Protein AF-A0A1I5KNZ2-F1 (afdb_monomer_lite)

Radius of gyration: 18.26 Å; chains: 1; bounding box: 72×24×30 Å

Organism: NCBI:txid587909

Foldseek 3Di:
DDDDDDDDPPPPVPPCPQDDADLQQLLCLLVVDPDPFLVRSLVCLVPPVVVDPSHDPSNSVSLSVLSVQLVVVVPGDDSDSVSSVVSSVVSVVVD

Structure (mmCIF, N/CA/C/O backbone):
data_AF-A0A1I5KNZ2-F1
#
_entry.id   AF-A0A1I5KNZ2-F1
#
loop_
_atom_site.group_PDB
_atom_site.id
_atom_site.type_symbol
_atom_site.label_atom_id
_atom_site.label_alt_id
_atom_site.label_comp_id
_atom_site.label_asym_id
_atom_site.label_entity_id
_atom_site.label_seq_id
_atom_site.pdbx_PDB_ins_code
_atom_site.Cartn_x
_atom_site.Cartn_y
_atom_site.Cartn_z
_atom_site.occupancy
_atom_site.B_iso_or_equiv
_atom_site.auth_seq_id
_atom_site.auth_comp_id
_atom_site.auth_asym_id
_atom_site.auth_atom_id
_atom_site.pdbx_PDB_model_num
ATOM 1 N N . MET A 1 1 ? 62.990 4.465 -2.225 1.00 45.78 1 MET A N 1
ATOM 2 C CA . MET A 1 1 ? 61.826 5.171 -2.797 1.00 45.78 1 MET A CA 1
ATOM 3 C C . MET A 1 1 ? 60.585 4.552 -2.191 1.00 45.78 1 MET A C 1
ATOM 5 O O . MET A 1 1 ? 60.236 3.430 -2.526 1.00 45.78 1 MET A O 1
ATOM 9 N N . THR A 1 2 ? 60.034 5.240 -1.202 1.00 49.09 2 THR A N 1
ATOM 10 C CA . THR A 1 2 ? 58.873 4.838 -0.408 1.00 49.09 2 THR A CA 1
ATOM 11 C C . THR A 1 2 ? 57.612 5.150 -1.210 1.00 49.09 2 THR A C 1
ATOM 13 O O . THR A 1 2 ? 57.443 6.286 -1.644 1.00 49.09 2 THR A O 1
ATOM 16 N N . ALA A 1 3 ? 56.751 4.161 -1.437 1.00 49.34 3 ALA A N 1
ATOM 17 C CA . ALA A 1 3 ? 55.423 4.378 -2.002 1.00 49.34 3 ALA A CA 1
ATOM 18 C C . ALA A 1 3 ? 54.381 4.055 -0.929 1.00 49.34 3 ALA A C 1
ATOM 20 O O . ALA A 1 3 ? 53.810 2.970 -0.889 1.00 49.34 3 ALA A O 1
ATOM 21 N N . GLU A 1 4 ? 54.170 5.019 -0.039 1.00 53.41 4 GLU A N 1
ATOM 22 C CA . GLU A 1 4 ? 52.960 5.118 0.767 1.00 53.41 4 GLU A CA 1
ATOM 23 C C . GLU A 1 4 ? 51.831 5.631 -0.131 1.00 53.41 4 GLU A C 1
ATOM 25 O O . GLU A 1 4 ? 51.886 6.772 -0.590 1.00 53.41 4 GLU A O 1
ATOM 30 N N . ARG A 1 5 ? 50.815 4.797 -0.387 1.00 50.25 5 ARG A N 1
ATOM 31 C CA . ARG A 1 5 ? 49.459 5.223 -0.771 1.00 50.25 5 ARG A CA 1
ATOM 32 C C . ARG A 1 5 ? 48.429 4.194 -0.294 1.00 50.25 5 ARG A C 1
ATOM 34 O O . ARG A 1 5 ? 47.985 3.345 -1.056 1.00 50.25 5 ARG A O 1
ATOM 41 N N . GLU A 1 6 ? 48.026 4.305 0.963 1.00 65.50 6 GLU A N 1
ATOM 42 C CA . GLU A 1 6 ? 46.661 3.957 1.397 1.00 65.50 6 GLU A CA 1
ATOM 43 C C . GLU A 1 6 ? 45.812 5.259 1.355 1.00 65.50 6 GLU A C 1
ATOM 45 O O . GLU A 1 6 ? 46.435 6.325 1.315 1.00 65.50 6 GLU A O 1
ATOM 50 N N . PRO A 1 7 ? 44.452 5.281 1.365 1.00 52.75 7 PRO A N 1
ATOM 51 C CA . PRO A 1 7 ? 43.541 4.221 1.815 1.00 52.75 7 PRO A CA 1
ATOM 52 C C . PRO A 1 7 ? 42.210 4.058 1.023 1.00 52.75 7 PRO A C 1
ATOM 54 O O . PRO A 1 7 ? 41.754 4.922 0.281 1.00 52.75 7 PRO A O 1
ATOM 57 N N . GLY A 1 8 ? 41.500 2.957 1.290 1.00 46.69 8 GLY A N 1
ATOM 58 C CA . GLY A 1 8 ? 40.038 3.003 1.423 1.00 46.69 8 GLY A CA 1
ATOM 59 C C . GLY A 1 8 ? 39.184 2.998 0.151 1.00 46.69 8 GLY A C 1
ATOM 60 O O . GLY A 1 8 ? 38.426 3.929 -0.085 1.00 46.69 8 GLY A O 1
ATOM 61 N N . THR A 1 9 ? 39.124 1.873 -0.569 1.00 52.22 9 THR A N 1
ATOM 62 C CA . THR A 1 9 ? 37.876 1.515 -1.287 1.00 52.22 9 THR A CA 1
ATOM 63 C C . THR A 1 9 ? 37.053 0.526 -0.465 1.00 52.22 9 THR A C 1
ATOM 65 O O . THR A 1 9 ? 36.428 -0.394 -0.975 1.00 52.22 9 THR A O 1
ATOM 68 N N . GLY A 1 10 ? 36.996 0.757 0.846 1.00 46.19 10 GLY A N 1
ATOM 69 C CA . GLY A 1 10 ? 35.858 0.336 1.644 1.00 46.19 10 GLY A CA 1
ATOM 70 C C . GLY A 1 10 ? 34.673 1.222 1.279 1.00 46.19 10 GLY A C 1
ATOM 71 O O . GLY A 1 10 ? 34.231 2.022 2.102 1.00 46.19 10 GLY A O 1
ATOM 72 N N . ARG A 1 11 ? 34.136 1.095 0.054 1.00 47.50 11 ARG A N 1
ATOM 73 C CA . ARG A 1 11 ? 32.727 1.426 -0.154 1.00 47.50 11 ARG A CA 1
ATOM 74 C C . ARG A 1 11 ? 31.981 0.430 0.721 1.00 47.50 11 ARG A C 1
ATOM 76 O O . ARG A 1 11 ? 31.580 -0.634 0.263 1.00 47.50 11 ARG A O 1
ATOM 83 N N . ARG A 1 12 ? 31.802 0.780 2.004 1.00 48.12 12 ARG A N 1
ATOM 84 C CA . ARG A 1 12 ? 30.612 0.377 2.747 1.00 48.12 12 ARG A CA 1
ATOM 85 C C . ARG A 1 12 ? 29.500 0.488 1.711 1.00 48.12 12 ARG A C 1
ATOM 87 O O . ARG A 1 12 ? 29.402 1.574 1.125 1.00 48.12 12 ARG A O 1
ATOM 94 N N . PRO A 1 13 ? 28.720 -0.569 1.414 1.00 47.31 13 PRO A N 1
ATOM 95 C CA . PRO A 1 13 ? 27.463 -0.311 0.745 1.00 47.31 13 PRO A CA 1
ATOM 96 C C . PRO A 1 13 ? 26.852 0.780 1.608 1.00 47.31 13 PRO A C 1
ATOM 98 O O . PRO A 1 13 ? 26.728 0.595 2.826 1.00 47.31 13 PRO A O 1
ATOM 101 N N . ALA A 1 14 ? 26.664 1.972 1.021 1.00 46.66 14 ALA A N 1
ATOM 102 C CA . ALA A 1 14 ? 25.889 3.017 1.660 1.00 46.66 14 ALA A CA 1
ATOM 103 C C . ALA A 1 14 ? 24.725 2.249 2.253 1.00 46.66 14 ALA A C 1
ATOM 105 O O . ALA A 1 14 ? 24.135 1.456 1.513 1.00 46.66 14 ALA A O 1
ATOM 106 N N . ARG A 1 15 ? 24.548 2.306 3.582 1.00 41.59 15 ARG A N 1
ATOM 107 C CA . ARG A 1 15 ? 23.395 1.695 4.237 1.00 41.59 15 ARG A CA 1
ATOM 108 C C . ARG A 1 15 ? 22.230 2.306 3.489 1.00 41.59 15 ARG A C 1
ATOM 110 O O . ARG A 1 15 ? 21.894 3.456 3.761 1.00 41.59 15 ARG A O 1
ATOM 117 N N . ARG A 1 16 ? 21.772 1.630 2.431 1.00 42.59 16 ARG A N 1
ATOM 118 C CA . ARG A 1 16 ? 20.750 2.169 1.564 1.00 42.59 16 ARG A CA 1
ATOM 119 C C . ARG A 1 16 ? 19.615 2.319 2.558 1.00 42.59 16 ARG A C 1
ATOM 121 O O . ARG A 1 16 ? 19.339 1.343 3.272 1.00 42.59 16 ARG A O 1
ATOM 128 N N . PRO A 1 17 ? 19.075 3.535 2.736 1.00 45.62 17 PRO A N 1
ATOM 129 C CA . PRO A 1 17 ? 17.847 3.653 3.499 1.00 45.62 17 PRO A CA 1
ATOM 130 C C . PRO A 1 17 ? 16.906 2.564 2.963 1.00 45.62 17 PRO A C 1
ATOM 132 O O . PRO A 1 17 ? 16.977 2.279 1.761 1.00 45.62 17 PRO A O 1
ATOM 135 N N . PRO A 1 18 ? 16.162 1.860 3.839 1.00 50.97 18 PRO A N 1
ATOM 136 C CA . PRO A 1 18 ? 15.326 0.739 3.418 1.00 50.97 18 PRO A CA 1
ATOM 137 C C . PRO A 1 18 ? 14.550 1.189 2.187 1.00 50.97 18 PRO A C 1
ATOM 139 O O . PRO A 1 18 ? 13.908 2.236 2.262 1.00 50.97 18 PRO A O 1
ATOM 142 N N . ALA A 1 19 ? 14.779 0.475 1.079 1.00 56.16 19 ALA A N 1
ATOM 143 C CA . ALA A 1 19 ? 14.519 0.901 -0.290 1.00 56.16 19 ALA A CA 1
ATOM 144 C C . ALA A 1 19 ? 13.368 1.906 -0.379 1.00 56.16 19 ALA A C 1
ATOM 146 O O . ALA A 1 19 ? 12.208 1.547 -0.177 1.00 56.16 19 ALA A O 1
ATOM 147 N N . ASP A 1 20 ? 13.711 3.173 -0.616 1.00 67.88 20 ASP A N 1
ATOM 148 C CA . ASP A 1 20 ? 12.723 4.216 -0.856 1.00 67.88 20 ASP A CA 1
ATOM 149 C C . ASP A 1 20 ? 12.004 3.861 -2.160 1.00 67.88 20 ASP A C 1
ATOM 151 O O . ASP A 1 20 ? 12.592 3.913 -3.240 1.00 67.88 20 ASP A O 1
ATOM 155 N N . TYR A 1 21 ? 10.752 3.427 -2.040 1.00 80.44 21 TYR A N 1
ATOM 156 C CA . TYR A 1 21 ? 9.858 3.232 -3.170 1.00 80.44 21 TYR A CA 1
ATOM 157 C C . TYR A 1 21 ? 9.238 4.574 -3.547 1.00 80.44 21 TYR A C 1
ATOM 159 O O . TYR A 1 21 ? 8.805 5.355 -2.695 1.00 80.44 21 TYR A O 1
ATOM 167 N N . GLY A 1 22 ? 9.220 4.870 -4.842 1.00 81.88 22 GLY A N 1
ATOM 168 C CA . GLY A 1 22 ? 8.713 6.142 -5.340 1.00 81.88 22 GLY A CA 1
ATOM 169 C C . GLY A 1 22 ? 7.184 6.234 -5.323 1.00 81.88 22 GLY A C 1
ATOM 170 O O . GLY A 1 22 ? 6.466 5.233 -5.310 1.00 81.88 22 GLY A O 1
ATOM 171 N N . ARG A 1 23 ? 6.659 7.463 -5.455 1.00 83.81 23 ARG A N 1
ATOM 172 C CA . ARG A 1 23 ? 5.226 7.690 -5.750 1.00 83.81 23 ARG A CA 1
ATOM 173 C C . ARG A 1 23 ? 4.770 6.976 -7.028 1.00 83.81 23 ARG A C 1
ATOM 175 O O . ARG A 1 23 ? 3.606 6.601 -7.114 1.00 83.81 23 ARG A O 1
ATOM 182 N N . ALA A 1 24 ? 5.665 6.800 -8.003 1.00 86.19 24 ALA A N 1
ATOM 183 C CA . ALA A 1 24 ? 5.378 6.056 -9.228 1.00 86.19 24 ALA A CA 1
ATOM 184 C C . ALA A 1 24 ? 5.011 4.598 -8.918 1.00 86.19 24 ALA A C 1
ATOM 186 O O . ALA A 1 24 ? 3.966 4.136 -9.357 1.00 86.19 24 ALA A O 1
ATOM 187 N N . THR A 1 25 ? 5.799 3.934 -8.072 1.00 88.00 25 THR A N 1
ATOM 188 C CA . THR A 1 25 ? 5.577 2.553 -7.627 1.00 88.00 25 THR A CA 1
ATOM 189 C C . THR A 1 25 ? 4.281 2.412 -6.837 1.00 88.00 25 THR A C 1
ATOM 191 O O . THR A 1 25 ? 3.492 1.512 -7.101 1.00 88.00 25 THR A O 1
ATOM 194 N N . ILE A 1 26 ? 4.003 3.346 -5.919 1.00 88.31 26 ILE A N 1
ATOM 195 C CA . ILE A 1 26 ? 2.726 3.383 -5.184 1.00 88.31 26 ILE A CA 1
ATOM 196 C C . ILE A 1 26 ? 1.550 3.481 -6.154 1.00 88.31 26 ILE A C 1
ATOM 198 O O . ILE A 1 26 ? 0.600 2.709 -6.065 1.00 88.31 26 ILE A O 1
ATOM 202 N N . ARG A 1 27 ? 1.618 4.429 -7.093 1.00 89.31 27 ARG A N 1
ATOM 203 C CA . ARG A 1 27 ? 0.560 4.636 -8.077 1.00 89.31 27 ARG A CA 1
ATOM 204 C C . ARG A 1 27 ? 0.383 3.407 -8.960 1.00 89.31 27 ARG A C 1
ATOM 206 O O . ARG A 1 27 ? -0.755 3.016 -9.169 1.00 89.31 27 ARG A O 1
ATOM 213 N N . HIS A 1 28 ? 1.476 2.798 -9.417 1.00 90.12 28 HIS A N 1
ATOM 214 C CA . HIS A 1 28 ? 1.455 1.574 -10.215 1.00 90.12 28 HIS A CA 1
ATOM 215 C C . HIS A 1 28 ? 0.731 0.444 -9.488 1.00 90.12 28 HIS A C 1
ATOM 217 O O . HIS A 1 28 ? -0.232 -0.108 -10.013 1.00 90.12 28 HIS A O 1
ATOM 223 N N . VAL A 1 29 ? 1.117 0.175 -8.237 1.00 88.69 29 VAL A N 1
ATOM 224 C CA . VAL A 1 29 ? 0.467 -0.841 -7.402 1.00 88.69 29 VAL A CA 1
ATOM 225 C C . VAL A 1 29 ? -1.011 -0.522 -7.216 1.00 88.69 29 VAL A C 1
ATOM 227 O O . VAL A 1 29 ? -1.847 -1.393 -7.410 1.00 88.69 29 VAL A O 1
ATOM 230 N N . LEU A 1 30 ? -1.373 0.723 -6.907 1.00 89.25 30 LEU A N 1
ATOM 231 C CA . LEU A 1 30 ? -2.776 1.126 -6.769 1.00 89.25 30 LEU A CA 1
ATOM 232 C C . LEU A 1 30 ? -3.575 0.998 -8.073 1.00 89.25 30 LEU A C 1
ATOM 234 O O . LEU A 1 30 ? -4.767 0.722 -8.020 1.00 89.25 30 LEU A O 1
ATOM 238 N N . THR A 1 31 ? -2.943 1.165 -9.236 1.00 89.19 31 THR A N 1
ATOM 239 C CA . THR A 1 31 ? -3.592 0.961 -10.539 1.00 89.19 31 THR A CA 1
ATOM 240 C C . THR A 1 31 ? -3.616 -0.497 -10.993 1.00 89.19 31 THR A C 1
ATOM 242 O O . THR A 1 31 ? -4.442 -0.846 -11.832 1.00 89.19 31 THR A O 1
ATOM 245 N N . ALA A 1 32 ? -2.749 -1.351 -10.445 1.00 87.50 32 ALA A N 1
ATOM 246 C CA . ALA A 1 32 ? -2.657 -2.761 -10.815 1.00 87.50 32 ALA A CA 1
ATOM 247 C C . ALA A 1 32 ? -3.854 -3.596 -10.322 1.00 87.50 32 ALA A C 1
ATOM 249 O O . ALA A 1 32 ? -4.089 -4.689 -10.838 1.00 87.50 32 ALA A O 1
ATOM 250 N N . GLY A 1 33 ? -4.635 -3.092 -9.361 1.00 83.88 33 GLY A N 1
ATOM 251 C CA . GLY A 1 33 ? -5.817 -3.784 -8.859 1.00 83.88 33 GLY A CA 1
ATOM 252 C C . GLY A 1 33 ? -6.746 -2.902 -8.030 1.00 83.88 33 GLY A C 1
ATOM 253 O O . GLY A 1 33 ? -6.340 -1.908 -7.435 1.00 83.88 33 GLY A O 1
ATOM 254 N N . ALA A 1 34 ? -8.022 -3.285 -7.979 1.00 84.12 34 ALA A N 1
ATOM 255 C CA . ALA A 1 34 ? -9.035 -2.641 -7.145 1.00 84.12 34 ALA A CA 1
ATOM 256 C C . ALA A 1 34 ? -9.020 -3.234 -5.727 1.00 84.12 34 ALA A C 1
ATOM 258 O O . ALA A 1 34 ? -9.936 -3.954 -5.322 1.00 84.12 34 ALA A O 1
ATOM 259 N N . TRP A 1 35 ? -7.950 -2.944 -4.990 1.00 90.38 35 TRP A N 1
ATOM 260 C CA . TRP A 1 35 ? -7.701 -3.503 -3.664 1.00 90.38 35 TRP A CA 1
ATOM 261 C C . TRP A 1 35 ? -8.834 -3.184 -2.687 1.00 90.38 35 TRP A C 1
ATOM 263 O O . TRP A 1 35 ? -9.237 -2.028 -2.546 1.00 90.38 35 TRP A O 1
ATOM 273 N N . GLN A 1 36 ? -9.321 -4.201 -1.979 1.00 87.94 36 GLN A N 1
ATOM 274 C CA . GLN A 1 36 ? -10.357 -4.034 -0.948 1.00 87.94 36 GLN A CA 1
ATOM 275 C C . GLN A 1 36 ? -9.776 -3.744 0.445 1.00 87.94 36 GLN A C 1
ATOM 277 O O . GLN A 1 36 ? -10.507 -3.402 1.373 1.00 87.94 36 GLN A O 1
ATOM 282 N N . GLY A 1 37 ? -8.462 -3.894 0.613 1.00 90.31 37 GLY A N 1
ATOM 283 C CA . GLY A 1 37 ? -7.784 -3.723 1.889 1.00 90.31 37 GLY A CA 1
ATOM 284 C C . GLY A 1 37 ? -6.298 -4.059 1.813 1.00 90.31 37 GLY A C 1
ATOM 285 O O . GLY A 1 37 ? -5.793 -4.509 0.782 1.00 90.31 37 GLY A O 1
ATOM 286 N N . TRP A 1 38 ? -5.606 -3.894 2.945 1.00 90.38 38 TRP A N 1
ATOM 287 C CA . TRP A 1 38 ? -4.182 -4.222 3.062 1.00 90.38 38 TRP A CA 1
ATOM 288 C C . TRP A 1 38 ? -3.881 -5.685 2.731 1.00 90.38 38 TRP A C 1
ATOM 290 O O . TRP A 1 38 ? -2.876 -5.952 2.086 1.00 90.38 38 TRP A O 1
ATOM 300 N N . ASP A 1 39 ? -4.733 -6.622 3.155 1.00 90.62 39 ASP A N 1
ATOM 301 C CA . ASP A 1 39 ? -4.502 -8.061 2.970 1.00 90.62 39 ASP A CA 1
ATOM 302 C C . ASP A 1 39 ? -4.468 -8.458 1.486 1.00 90.62 39 ASP A C 1
ATOM 304 O O . ASP A 1 39 ? -3.509 -9.078 1.028 1.00 90.62 39 ASP A O 1
ATOM 308 N N . ASP A 1 40 ? -5.454 -7.986 0.722 1.00 91.00 40 ASP A N 1
ATOM 309 C CA . ASP A 1 40 ? -5.590 -8.226 -0.717 1.00 91.00 40 ASP A CA 1
ATOM 310 C C . ASP A 1 40 ? -4.396 -7.654 -1.504 1.00 91.00 40 ASP A C 1
ATOM 312 O O . ASP A 1 40 ? -3.750 -8.351 -2.293 1.00 91.00 40 ASP A O 1
ATOM 316 N N . MET A 1 41 ? -4.002 -6.412 -1.196 1.00 90.88 41 MET A N 1
ATOM 317 C CA . MET A 1 41 ? -2.809 -5.800 -1.784 1.00 90.88 41 MET A CA 1
ATOM 318 C C . MET A 1 41 ? -1.528 -6.548 -1.390 1.00 90.88 41 MET A C 1
ATOM 320 O O . MET A 1 41 ? -0.673 -6.806 -2.236 1.00 90.88 41 MET A O 1
ATOM 324 N N . LEU A 1 42 ? -1.359 -6.905 -0.115 1.00 91.44 42 LEU A N 1
ATOM 325 C CA . LEU A 1 42 ? -0.175 -7.618 0.370 1.00 91.44 42 LEU A CA 1
ATOM 326 C C . LEU A 1 42 ? -0.056 -9.007 -0.252 1.00 91.44 42 LEU A C 1
ATOM 328 O O . LEU A 1 42 ? 1.059 -9.444 -0.551 1.00 91.44 42 LEU A O 1
ATOM 332 N N . GLN A 1 43 ? -1.175 -9.694 -0.470 1.00 91.62 43 GLN A N 1
ATOM 333 C CA . GLN A 1 43 ? -1.210 -10.948 -1.204 1.00 91.62 43 GLN A CA 1
ATOM 334 C C . GLN A 1 43 ? -0.715 -10.740 -2.637 1.00 91.62 43 GLN A C 1
ATOM 336 O O . GLN A 1 43 ? 0.196 -11.450 -3.066 1.00 91.62 43 GLN A O 1
ATOM 341 N N . TRP A 1 44 ? -1.218 -9.728 -3.347 1.00 91.25 44 TRP A N 1
ATOM 342 C CA . TRP A 1 44 ? -0.756 -9.425 -4.701 1.00 91.25 44 TRP A CA 1
ATOM 343 C C . TRP A 1 44 ? 0.727 -9.035 -4.750 1.00 91.25 44 TRP A C 1
ATOM 345 O O . TRP A 1 44 ? 1.467 -9.547 -5.589 1.00 91.25 44 TRP A O 1
ATOM 355 N N . LEU A 1 45 ? 1.208 -8.215 -3.810 1.00 89.75 45 LEU A N 1
ATOM 356 C CA . LEU A 1 45 ? 2.624 -7.841 -3.699 1.00 89.75 45 LEU A CA 1
ATOM 357 C C . LEU A 1 45 ? 3.528 -9.056 -3.435 1.00 89.75 45 LEU A C 1
ATOM 359 O O . LEU A 1 45 ? 4.711 -9.035 -3.768 1.00 89.75 45 LEU A O 1
ATOM 363 N N . ARG A 1 46 ? 2.993 -10.125 -2.833 1.00 89.31 46 ARG A N 1
ATOM 364 C CA . ARG A 1 46 ? 3.713 -11.384 -2.593 1.00 89.31 46 ARG A CA 1
ATOM 365 C C . ARG A 1 46 ? 3.738 -12.290 -3.822 1.00 89.31 46 ARG A C 1
ATOM 367 O O . ARG A 1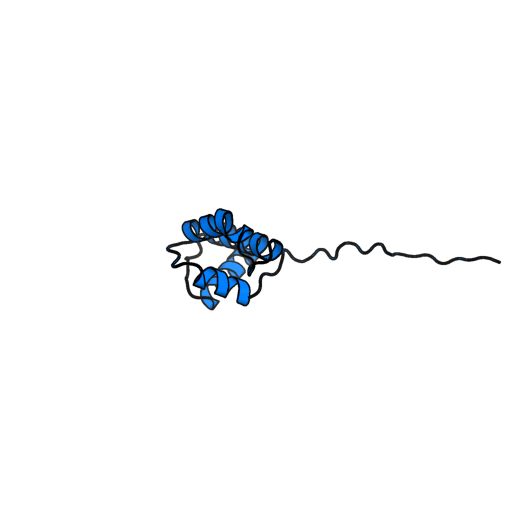 46 ? 4.765 -12.919 -4.060 1.00 89.31 46 ARG A O 1
ATOM 374 N N . THR A 1 47 ? 2.637 -12.383 -4.564 1.00 89.50 47 THR A N 1
ATOM 375 C CA . THR A 1 47 ? 2.491 -13.337 -5.677 1.00 89.50 47 THR A CA 1
ATOM 376 C C . THR A 1 47 ? 2.838 -12.733 -7.035 1.00 89.50 47 THR A C 1
ATOM 378 O O . THR A 1 47 ? 3.553 -13.350 -7.820 1.00 89.50 47 THR A O 1
ATOM 381 N N . ASN A 1 48 ? 2.349 -11.527 -7.313 1.00 87.06 48 ASN A N 1
ATOM 382 C CA . ASN A 1 48 ? 2.458 -10.862 -8.611 1.00 87.06 48 ASN A CA 1
ATOM 383 C C . ASN A 1 48 ? 3.555 -9.799 -8.625 1.00 87.06 48 ASN A C 1
ATOM 385 O O . ASN A 1 48 ? 4.284 -9.719 -9.604 1.00 87.06 48 ASN A O 1
ATOM 389 N N . GLY A 1 49 ? 3.742 -9.063 -7.525 1.00 85.50 49 GLY A N 1
ATOM 390 C CA . GLY A 1 49 ? 4.770 -8.021 -7.414 1.00 85.50 49 GLY A CA 1
ATOM 391 C C . GLY A 1 49 ? 6.181 -8.432 -7.877 1.00 85.50 49 GLY A C 1
ATOM 392 O O . GLY A 1 49 ? 6.806 -7.659 -8.592 1.00 85.50 49 GLY A O 1
ATOM 393 N N . PRO A 1 50 ? 6.705 -9.635 -7.549 1.00 86.81 50 PRO A N 1
ATOM 394 C CA . PRO A 1 50 ? 8.032 -10.064 -8.008 1.00 86.81 50 PRO A CA 1
ATOM 395 C C . PRO A 1 50 ? 8.118 -10.359 -9.511 1.00 86.81 50 PRO A C 1
ATOM 397 O O . PRO A 1 50 ? 9.218 -10.432 -10.051 1.00 86.81 50 PRO A O 1
ATOM 400 N N . ASN A 1 51 ? 6.973 -10.592 -10.156 1.00 87.38 51 ASN A N 1
ATOM 401 C CA . ASN A 1 51 ? 6.857 -10.848 -11.590 1.00 87.38 51 ASN A CA 1
ATOM 402 C C . ASN A 1 51 ? 6.531 -9.567 -12.376 1.00 87.38 51 ASN A C 1
ATOM 404 O O . ASN A 1 51 ? 6.476 -9.612 -13.603 1.00 87.38 51 ASN A O 1
ATOM 408 N N . ASP A 1 52 ? 6.298 -8.449 -11.685 1.00 85.69 52 ASP A N 1
ATOM 409 C CA . ASP A 1 52 ? 5.967 -7.170 -12.296 1.00 85.69 52 ASP A CA 1
ATOM 410 C C . ASP A 1 52 ? 7.258 -6.457 -12.748 1.00 85.69 52 ASP A C 1
ATOM 412 O O . ASP A 1 52 ? 8.103 -6.133 -11.909 1.00 85.69 52 ASP A O 1
ATOM 416 N N . PRO A 1 53 ? 7.456 -6.223 -14.059 1.00 85.19 53 PRO A N 1
ATOM 417 C CA . PRO A 1 53 ? 8.664 -5.578 -14.568 1.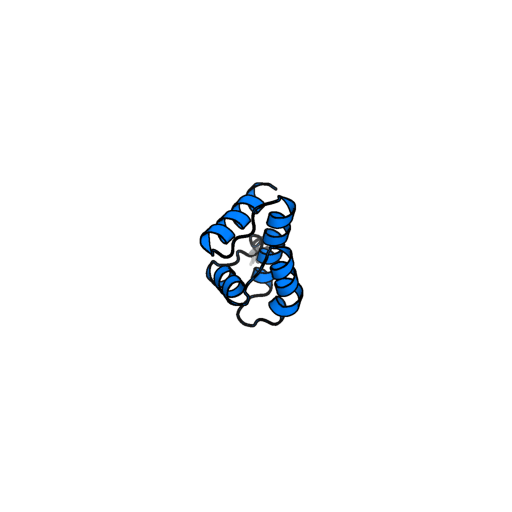00 85.19 53 PRO A CA 1
ATOM 418 C C . PRO A 1 53 ? 8.728 -4.078 -14.248 1.00 85.19 53 PRO A C 1
ATOM 420 O O . PRO A 1 53 ? 9.803 -3.488 -14.362 1.00 85.19 53 PRO A O 1
ATOM 423 N N . GLU A 1 54 ? 7.611 -3.454 -13.868 1.00 85.12 54 GLU A N 1
ATOM 424 C CA . GLU A 1 54 ? 7.545 -2.032 -13.523 1.00 85.12 54 GLU A CA 1
ATOM 425 C C . GLU A 1 54 ? 7.879 -1.775 -12.049 1.00 85.12 54 GLU A C 1
ATOM 427 O O . GLU A 1 54 ? 8.141 -0.634 -11.664 1.00 85.12 54 GLU A O 1
ATOM 432 N N . ILE A 1 55 ? 7.931 -2.826 -11.220 1.00 84.88 55 ILE A N 1
ATOM 433 C CA . ILE A 1 55 ? 8.290 -2.728 -9.806 1.00 84.88 55 ILE A CA 1
ATOM 434 C C . ILE A 1 55 ? 9.679 -3.315 -9.575 1.00 84.88 55 ILE A C 1
ATOM 436 O O . ILE A 1 55 ? 9.929 -4.511 -9.718 1.00 84.88 55 ILE A O 1
ATOM 440 N N . ASN A 1 56 ? 10.595 -2.480 -9.098 1.00 86.19 56 ASN A N 1
ATOM 441 C CA . ASN A 1 56 ? 11.908 -2.949 -8.688 1.00 86.19 56 ASN A CA 1
ATOM 442 C C . ASN A 1 56 ? 11.793 -3.834 -7.422 1.00 86.19 56 ASN A C 1
ATOM 444 O O . ASN A 1 56 ? 11.151 -3.423 -6.451 1.00 86.19 56 ASN A O 1
ATOM 448 N N . PRO A 1 57 ? 12.439 -5.013 -7.346 1.00 84.00 57 PRO A N 1
ATOM 449 C CA . PRO A 1 57 ? 12.362 -5.902 -6.179 1.00 84.00 57 PRO A CA 1
ATOM 450 C C . PRO A 1 57 ? 12.764 -5.261 -4.841 1.00 84.00 57 PRO A C 1
ATOM 452 O O . PRO A 1 57 ? 12.249 -5.661 -3.794 1.00 84.00 57 PRO A O 1
ATOM 455 N N . ASP A 1 58 ? 13.669 -4.278 -4.847 1.00 85.12 58 ASP A N 1
ATOM 456 C CA . ASP A 1 58 ? 14.015 -3.507 -3.644 1.00 85.12 58 ASP A CA 1
ATOM 457 C C . ASP A 1 58 ? 12.821 -2.651 -3.186 1.00 85.12 58 ASP A C 1
ATOM 459 O O . ASP A 1 58 ? 12.419 -2.719 -2.023 1.00 85.12 58 ASP A O 1
ATOM 463 N N . GLU A 1 59 ? 12.193 -1.921 -4.113 1.00 87.12 59 GLU A N 1
ATOM 464 C CA . GLU A 1 59 ? 11.005 -1.100 -3.847 1.00 87.12 59 GLU A CA 1
ATOM 465 C C . GLU A 1 59 ? 9.818 -1.952 -3.400 1.00 87.12 59 GLU A C 1
ATOM 467 O O . GLU A 1 59 ? 9.145 -1.602 -2.433 1.00 87.12 59 GLU A O 1
ATOM 472 N N . LEU A 1 60 ? 9.610 -3.110 -4.032 1.00 88.31 60 LEU A N 1
ATOM 473 C CA . LEU A 1 60 ? 8.583 -4.072 -3.641 1.00 88.31 60 LEU A CA 1
ATOM 474 C C . LEU A 1 60 ? 8.742 -4.498 -2.178 1.00 88.31 60 LEU A C 1
ATOM 476 O O . LEU A 1 60 ? 7.767 -4.545 -1.429 1.00 88.31 60 LEU A O 1
ATOM 480 N N . ARG A 1 61 ? 9.973 -4.816 -1.758 1.00 87.25 61 ARG A N 1
ATOM 481 C CA . ARG A 1 61 ? 10.263 -5.212 -0.373 1.00 87.25 61 ARG A CA 1
ATOM 482 C C . ARG A 1 61 ? 9.999 -4.074 0.603 1.00 87.25 61 ARG A C 1
ATOM 484 O O . ARG A 1 61 ? 9.401 -4.330 1.646 1.00 87.25 61 ARG A O 1
ATOM 491 N N .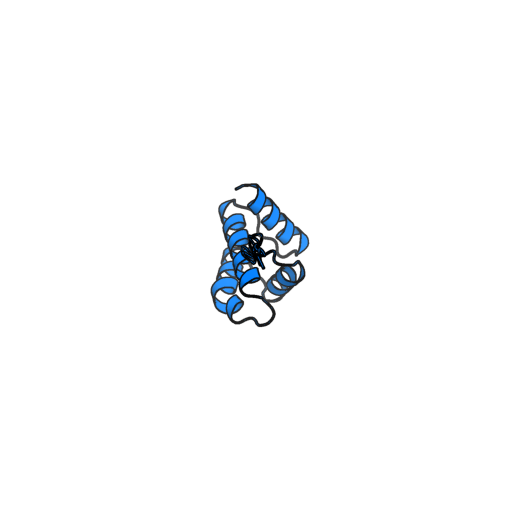 GLY A 1 62 ? 10.427 -2.854 0.276 1.00 87.94 62 GLY A N 1
ATOM 492 C CA . GLY A 1 62 ? 10.180 -1.671 1.102 1.00 87.94 62 GLY A CA 1
ATOM 493 C C . GLY A 1 62 ? 8.686 -1.386 1.248 1.00 87.94 62 GLY A C 1
ATOM 494 O O . GLY A 1 62 ? 8.179 -1.280 2.364 1.00 87.94 62 GLY A O 1
ATOM 495 N N . LEU A 1 63 ? 7.970 -1.367 0.124 1.00 88.25 63 LEU A N 1
ATOM 496 C CA . LEU A 1 63 ? 6.537 -1.108 0.067 1.00 88.25 63 LEU A CA 1
ATOM 497 C C . LEU A 1 63 ? 5.752 -2.151 0.856 1.00 88.25 63 LEU A C 1
ATOM 499 O O . LEU A 1 63 ? 4.902 -1.812 1.674 1.00 88.25 63 LEU A O 1
ATOM 503 N N . ARG A 1 64 ? 6.075 -3.430 0.654 1.00 89.88 64 ARG A N 1
ATOM 504 C CA . ARG A 1 64 ? 5.452 -4.533 1.380 1.00 89.88 64 ARG A CA 1
ATOM 505 C C . ARG A 1 64 ? 5.706 -4.423 2.883 1.00 89.88 64 ARG A C 1
ATOM 507 O O . ARG A 1 64 ? 4.768 -4.582 3.653 1.00 89.88 64 ARG A O 1
ATOM 514 N N . GLN A 1 65 ? 6.936 -4.136 3.315 1.00 89.12 65 GLN A N 1
ATOM 515 C CA . GLN A 1 65 ? 7.240 -3.977 4.741 1.00 89.12 65 GLN A CA 1
ATOM 516 C C . GLN A 1 65 ? 6.447 -2.835 5.376 1.00 89.12 65 GLN A C 1
ATOM 518 O O . GLN A 1 65 ? 5.909 -3.008 6.471 1.00 89.12 65 GLN A O 1
ATOM 523 N N . ASP A 1 66 ? 6.366 -1.687 4.707 1.00 88.12 66 ASP A N 1
ATOM 524 C CA . ASP A 1 66 ? 5.623 -0.539 5.222 1.00 88.12 66 ASP A CA 1
ATOM 525 C C . ASP A 1 66 ? 4.105 -0.796 5.193 1.00 88.12 66 ASP A C 1
ATOM 527 O O . ASP A 1 66 ? 3.416 -0.429 6.143 1.00 88.12 66 ASP A O 1
ATOM 531 N N . ALA A 1 67 ? 3.584 -1.506 4.187 1.00 89.25 67 ALA A N 1
ATOM 532 C CA . ALA A 1 67 ? 2.182 -1.928 4.123 1.00 89.25 67 ALA A CA 1
ATOM 533 C C . ALA A 1 67 ? 1.825 -2.959 5.213 1.00 89.25 67 ALA A C 1
ATOM 535 O O . ALA A 1 67 ? 0.806 -2.819 5.888 1.00 89.25 67 ALA A O 1
ATOM 536 N N . GLU A 1 68 ? 2.687 -3.954 5.467 1.00 90.31 68 GLU A N 1
ATOM 537 C CA . GLU A 1 68 ? 2.529 -4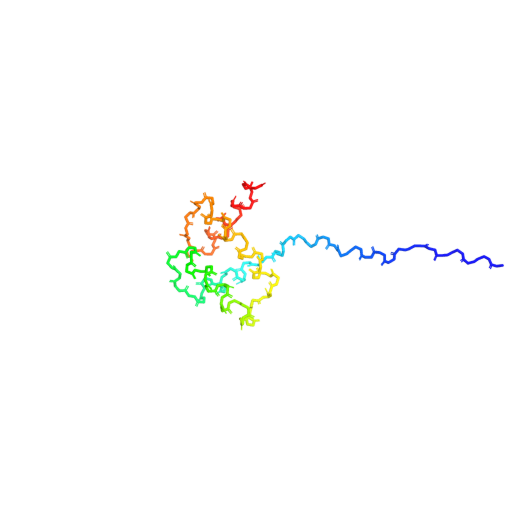.908 6.580 1.00 90.31 68 GLU A CA 1
ATOM 538 C C . GLU A 1 68 ? 2.531 -4.179 7.932 1.00 90.31 68 GLU A C 1
ATOM 540 O O . GLU A 1 68 ? 1.801 -4.552 8.853 1.00 90.31 68 GLU A O 1
ATOM 545 N N . ARG A 1 69 ? 3.328 -3.112 8.065 1.00 88.81 69 ARG A N 1
ATOM 546 C CA . ARG A 1 69 ? 3.308 -2.254 9.255 1.00 88.81 69 ARG A C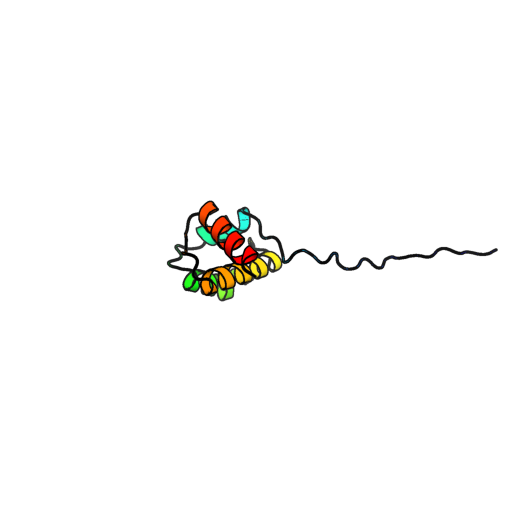A 1
ATOM 547 C C . ARG A 1 69 ? 2.019 -1.457 9.352 1.00 88.81 69 ARG A C 1
ATOM 549 O O . ARG A 1 69 ? 1.429 -1.478 10.424 1.00 88.81 69 ARG A O 1
ATOM 556 N N . ALA A 1 70 ? 1.583 -0.799 8.278 1.00 89.38 70 ALA A N 1
ATOM 557 C CA . ALA A 1 70 ? 0.340 -0.028 8.235 1.00 89.38 70 ALA A CA 1
ATOM 558 C C . ALA A 1 70 ? -0.862 -0.884 8.660 1.00 89.38 70 ALA A C 1
ATOM 560 O O . ALA A 1 70 ? -1.631 -0.477 9.529 1.00 89.38 70 ALA A O 1
ATOM 561 N N . GLN A 1 71 ? -0.933 -2.122 8.162 1.00 90.06 71 GLN A N 1
ATOM 562 C CA . GLN A 1 71 ? -1.923 -3.106 8.590 1.00 90.06 71 GLN A CA 1
ATOM 563 C C . GLN A 1 71 ? -1.807 -3.436 10.087 1.00 90.06 71 GLN A C 1
ATOM 565 O O . GLN A 1 71 ? -2.808 -3.429 10.798 1.00 90.06 71 GLN A O 1
ATOM 570 N N . ARG A 1 72 ? -0.594 -3.704 10.596 1.00 88.12 72 ARG A N 1
ATOM 571 C CA . ARG A 1 72 ? -0.377 -4.039 12.018 1.00 88.12 72 ARG A CA 1
ATOM 572 C C . ARG A 1 72 ? -0.703 -2.905 12.981 1.00 88.12 72 ARG A C 1
ATOM 574 O O . ARG A 1 72 ? -1.149 -3.182 14.089 1.00 88.12 72 ARG A O 1
ATOM 581 N N . VAL A 1 73 ? -0.443 -1.657 12.597 1.00 86.75 73 VAL A N 1
ATOM 582 C CA . VAL A 1 73 ? -0.770 -0.488 13.428 1.00 86.75 73 VAL A CA 1
ATOM 583 C C . VAL A 1 73 ? -2.238 -0.068 13.294 1.00 86.75 73 VAL A C 1
ATOM 585 O O . VAL A 1 73 ? -2.655 0.856 13.986 1.00 86.75 73 VAL A O 1
ATOM 588 N N . GLY A 1 74 ? -3.006 -0.730 12.420 1.00 86.38 74 GLY A N 1
ATOM 589 C CA . GLY A 1 74 ? -4.421 -0.453 12.195 1.00 86.38 74 GLY A CA 1
ATOM 590 C C . GLY A 1 74 ? -4.691 0.836 11.419 1.00 86.38 74 GLY A C 1
ATOM 591 O O . GLY A 1 74 ? -5.725 1.455 11.649 1.00 86.38 74 GLY A O 1
ATOM 592 N N . GLU A 1 75 ? -3.782 1.274 10.537 1.00 88.00 75 GLU A N 1
ATOM 593 C CA . GLU A 1 75 ? -4.102 2.376 9.618 1.00 88.00 75 GLU A CA 1
ATOM 594 C C . GLU A 1 75 ? -5.190 1.930 8.634 1.00 88.00 75 GLU A C 1
ATOM 596 O O . GLU A 1 75 ? -5.183 0.801 8.129 1.00 88.00 75 GLU A O 1
ATOM 601 N N . GLU A 1 76 ? -6.112 2.838 8.329 1.00 86.88 76 GLU A N 1
ATOM 602 C CA . GLU A 1 76 ? -7.153 2.593 7.338 1.00 86.88 76 GLU A CA 1
ATOM 603 C C . GLU A 1 76 ? -6.533 2.409 5.951 1.00 86.88 76 GLU A C 1
ATOM 605 O O . GLU A 1 76 ? -5.653 3.163 5.525 1.00 86.88 76 GLU A O 1
ATOM 610 N N . PHE A 1 77 ? -6.984 1.373 5.245 1.00 87.62 77 PHE A N 1
ATOM 611 C CA . PHE A 1 77 ? -6.588 1.170 3.863 1.00 87.62 77 PHE A CA 1
ATOM 612 C C . PHE A 1 77 ? -7.247 2.234 2.987 1.00 87.62 77 PHE A C 1
ATOM 614 O O . PHE A 1 77 ? -8.452 2.463 3.079 1.00 87.62 77 PHE A O 1
ATOM 621 N N . THR A 1 78 ? -6.466 2.858 2.111 1.00 88.06 78 THR A N 1
ATOM 622 C CA . THR A 1 78 ? -6.973 3.830 1.146 1.00 88.06 78 THR A CA 1
ATOM 623 C C . THR A 1 78 ? -6.399 3.551 -0.230 1.00 88.06 78 THR A C 1
ATOM 625 O O . THR A 1 78 ? -5.209 3.276 -0.378 1.00 88.06 78 THR A O 1
ATOM 628 N N . SER A 1 79 ? -7.260 3.632 -1.240 1.00 84.75 79 SER A N 1
ATOM 629 C CA . SER A 1 79 ? -6.875 3.479 -2.644 1.00 84.75 79 SER A CA 1
ATOM 630 C C . SER A 1 79 ? -6.404 4.798 -3.268 1.00 84.75 79 SER A C 1
ATOM 632 O O . SER A 1 79 ? -6.037 4.827 -4.441 1.00 84.75 79 SER A O 1
ATOM 634 N N . ASP A 1 80 ? -6.421 5.896 -2.503 1.00 87.81 80 ASP A N 1
ATOM 635 C CA . ASP A 1 80 ? -5.865 7.178 -2.925 1.00 87.81 80 ASP A CA 1
ATOM 636 C C . ASP A 1 80 ? -4.332 7.172 -2.781 1.00 87.81 80 ASP A C 1
ATOM 638 O O . ASP A 1 80 ? -3.827 6.849 -1.704 1.00 87.81 80 ASP A O 1
ATOM 642 N N . PRO A 1 81 ? -3.562 7.550 -3.816 1.00 84.88 81 PRO A N 1
ATOM 643 C CA . PRO A 1 81 ? -2.102 7.498 -3.772 1.00 84.88 81 PRO A CA 1
ATOM 644 C C . PRO A 1 81 ? -1.475 8.412 -2.715 1.00 84.88 81 PRO A C 1
ATOM 646 O O . PRO A 1 81 ? -0.452 8.046 -2.132 1.00 84.88 81 PRO A O 1
ATOM 649 N N . ASP A 1 82 ? -2.058 9.582 -2.448 1.00 87.38 82 ASP A N 1
ATOM 650 C CA . ASP A 1 82 ? -1.552 10.509 -1.436 1.00 87.38 82 ASP A CA 1
ATOM 651 C C . ASP A 1 82 ? -1.906 10.026 -0.025 1.00 87.38 82 ASP A C 1
ATOM 653 O O . ASP A 1 82 ? -1.039 9.973 0.850 1.00 87.38 82 ASP A O 1
ATOM 657 N N . GLY A 1 83 ? -3.149 9.590 0.183 1.00 87.38 83 GLY A N 1
ATOM 658 C CA . GLY A 1 83 ? -3.595 8.980 1.432 1.00 87.38 83 GLY A CA 1
ATOM 659 C C . GLY A 1 83 ? -2.806 7.716 1.771 1.00 87.38 83 GLY A C 1
ATOM 660 O O . GLY A 1 83 ? -2.419 7.513 2.921 1.00 87.38 83 GLY A O 1
ATOM 661 N N . PHE A 1 84 ? -2.509 6.894 0.768 1.00 87.88 84 PHE A N 1
ATOM 662 C CA . PHE A 1 84 ? -1.780 5.646 0.937 1.00 87.88 84 PHE A CA 1
ATOM 663 C C . PHE A 1 84 ? -0.326 5.922 1.315 1.00 87.88 84 PHE A C 1
ATOM 665 O O . PHE A 1 84 ? 0.171 5.393 2.309 1.00 87.88 84 PHE A O 1
ATOM 672 N N . ALA A 1 85 ? 0.341 6.830 0.595 1.00 86.94 85 ALA A N 1
ATOM 673 C CA . ALA A 1 85 ? 1.683 7.281 0.951 1.00 86.94 85 ALA A CA 1
ATOM 674 C C . ALA A 1 85 ? 1.730 7.872 2.373 1.00 86.94 85 ALA A C 1
ATOM 676 O O . ALA A 1 85 ? 2.668 7.603 3.128 1.00 86.94 85 ALA A O 1
ATOM 677 N N . ALA A 1 86 ? 0.706 8.633 2.768 1.00 88.25 86 ALA A N 1
ATOM 678 C CA . ALA A 1 86 ? 0.594 9.176 4.116 1.00 88.25 86 ALA A CA 1
ATOM 679 C C . ALA A 1 86 ? 0.424 8.076 5.179 1.00 88.25 86 ALA A C 1
ATOM 681 O O . ALA A 1 86 ? 1.095 8.136 6.212 1.00 88.25 86 ALA A O 1
ATOM 682 N N . ALA A 1 87 ? -0.412 7.063 4.933 1.00 88.56 87 ALA A N 1
ATOM 683 C CA . ALA A 1 87 ? -0.605 5.921 5.831 1.00 88.56 87 ALA A CA 1
ATOM 684 C C . ALA A 1 87 ? 0.704 5.141 6.039 1.00 88.56 87 ALA A C 1
ATOM 686 O O . ALA A 1 87 ? 1.109 4.884 7.176 1.00 88.56 87 ALA A O 1
ATOM 687 N N . LEU A 1 88 ? 1.435 4.861 4.956 1.00 86.94 88 LEU A N 1
ATOM 688 C CA . LEU A 1 88 ? 2.747 4.212 5.014 1.00 86.94 88 LEU A CA 1
ATOM 689 C C . LEU A 1 88 ? 3.770 5.044 5.796 1.00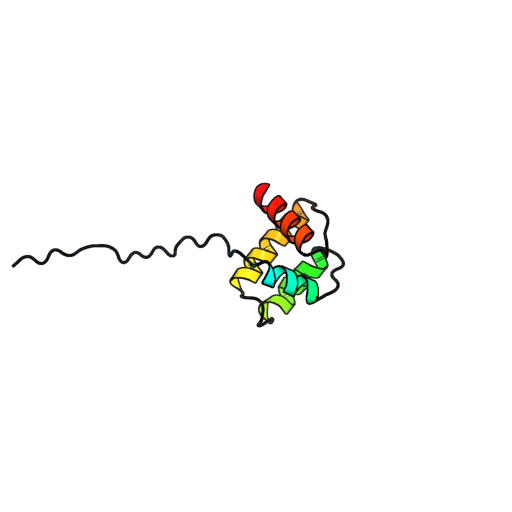 86.94 88 LEU A C 1
ATOM 691 O O . LEU A 1 88 ? 4.485 4.529 6.660 1.00 86.94 88 LEU A O 1
ATOM 695 N N . GLN A 1 89 ? 3.810 6.356 5.558 1.00 85.50 89 GLN A N 1
ATOM 696 C CA . GLN A 1 89 ? 4.725 7.245 6.264 1.00 85.50 89 GLN A CA 1
ATOM 697 C C . GLN A 1 89 ? 4.398 7.341 7.762 1.00 85.50 89 GLN A C 1
ATOM 699 O O . GLN A 1 89 ? 5.314 7.405 8.587 1.00 85.50 89 GLN A O 1
ATOM 704 N N . ARG A 1 90 ? 3.113 7.317 8.137 1.00 85.31 90 ARG A N 1
ATOM 705 C CA . ARG A 1 90 ? 2.668 7.252 9.539 1.00 85.31 90 ARG A CA 1
ATOM 706 C C . ARG A 1 90 ? 3.091 5.944 10.194 1.00 85.31 90 ARG A C 1
ATOM 708 O O . ARG A 1 90 ? 3.669 5.980 11.280 1.00 85.31 90 ARG A O 1
ATOM 715 N N . ALA A 1 91 ? 2.880 4.816 9.518 1.00 84.56 91 ALA A N 1
ATOM 716 C CA . ALA A 1 91 ? 3.293 3.501 9.998 1.00 84.56 91 ALA A CA 1
ATOM 717 C C . ALA A 1 91 ? 4.812 3.424 10.225 1.00 84.56 91 ALA A C 1
ATOM 719 O O . ALA A 1 91 ? 5.266 2.895 11.239 1.00 84.56 91 ALA A O 1
ATOM 720 N N . ARG A 1 92 ? 5.609 4.030 9.337 1.00 78.44 92 ARG A N 1
ATOM 721 C CA . ARG A 1 92 ? 7.075 4.078 9.446 1.00 78.44 92 ARG A CA 1
ATOM 722 C C . ARG A 1 92 ? 7.586 4.927 10.612 1.00 78.44 92 ARG A C 1
ATOM 724 O O . ARG A 1 92 ? 8.651 4.625 11.135 1.00 78.44 92 ARG A O 1
ATOM 731 N N . ARG A 1 93 ? 6.851 5.965 11.030 1.00 79.69 93 ARG A N 1
ATOM 732 C CA . ARG A 1 93 ? 7.213 6.826 12.178 1.00 79.69 93 ARG A CA 1
ATOM 733 C C . ARG A 1 93 ? 6.839 6.242 13.541 1.00 79.69 93 ARG A C 1
ATOM 735 O O . ARG A 1 93 ? 7.301 6.756 14.552 1.00 79.69 93 ARG A O 1
ATOM 742 N N . ARG A 1 94 ? 5.967 5.233 13.575 1.00 71.50 94 ARG A N 1
ATOM 743 C CA . ARG A 1 94 ? 5.478 4.602 14.811 1.00 71.50 94 ARG A CA 1
ATOM 744 C C . ARG A 1 94 ? 6.326 3.408 15.275 1.00 71.50 94 ARG A C 1
ATOM 746 O O . ARG A 1 94 ? 5.935 2.759 16.240 1.00 71.50 94 ARG A O 1
ATOM 753 N N . THR A 1 95 ? 7.453 3.126 14.614 1.00 56.16 95 THR A N 1
ATOM 754 C CA . THR A 1 95 ? 8.426 2.100 15.032 1.00 56.16 95 THR A CA 1
ATOM 755 C C . THR A 1 95 ? 9.717 2.719 15.529 1.00 56.16 95 THR A C 1
ATOM 757 O O . THR A 1 95 ? 10.402 2.005 16.291 1.00 56.16 95 THR A O 1
#

Sequence (95 aa):
MTAEREPGTGRRPARRPPADYGRATIRHVLTAGAWQGWDDMLQWLRTNGPNDPEINPDELRGLRQDAERAQRVGEEFTSDPDGFAAALQRARRRT

Secondary structure (DSSP, 8-state):
---------------PPS----HHHHHHHHHH----SHHHHHHHHHHTGGG-TTS-HHHHHHHHHHHHHHHHTTPPP--SHHHHHHHHHHHHHT-

pLDDT: mean 79.06, std 15.74, range [41.59, 91.62]